Protein AF-A0A9C8Q0N8-F1 (afdb_monomer_lite)

Sequence (75 aa):
PAAIPKTVKQQIKKADKISAWMEATQIAGFSHAESSRFFGKPDPAIWEGLAIVLRPPTETRVAFTERHNDLLREL

Secondary structure (DSSP, 8-state):
-PPPPHHHHHHHHHHHHHHHHHHHHHTS---HHHHHHHH----HHHHTT-------HHHHHHHHHHHHHHHHHT-

Structure (mmCIF, N/CA/C/O backbone):
data_AF-A0A9C8Q0N8-F1
#
_entry.id   AF-A0A9C8Q0N8-F1
#
loop_
_atom_site.group_PDB
_atom_site.id
_atom_site.type_symbol
_atom_site.label_atom_id
_atom_site.label_alt_id
_atom_site.label_comp_id
_atom_site.label_asym_id
_atom_site.label_entity_id
_atom_site.label_seq_id
_atom_site.pdbx_PDB_ins_code
_atom_site.Cartn_x
_atom_site.Cartn_y
_atom_site.Cartn_z
_atom_site.occupancy
_atom_site.B_iso_or_equiv
_atom_site.auth_seq_id
_atom_site.auth_comp_id
_atom_site.auth_asym_id
_atom_site.auth_atom_id
_atom_site.pdbx_PDB_model_num
ATOM 1 N N . PRO A 1 1 ? -14.276 17.794 16.953 1.00 57.19 1 PRO A N 1
ATOM 2 C CA . PRO A 1 1 ? -14.158 16.539 16.166 1.00 57.19 1 PRO A CA 1
ATOM 3 C C . PRO A 1 1 ? -13.668 15.374 17.042 1.00 57.19 1 PRO A C 1
ATOM 5 O O . PRO A 1 1 ? -12.875 15.607 17.951 1.00 57.19 1 PRO A O 1
ATOM 8 N N . ALA A 1 2 ? -14.145 14.147 16.797 1.00 78.44 2 ALA A N 1
ATOM 9 C CA . ALA A 1 2 ? -13.709 12.965 17.545 1.00 78.44 2 ALA A CA 1
ATOM 10 C C . ALA A 1 2 ? -12.237 12.640 17.233 1.00 78.44 2 ALA A C 1
ATOM 12 O O . ALA A 1 2 ? -11.836 12.601 16.070 1.00 78.44 2 ALA A O 1
ATOM 13 N N . ALA A 1 3 ? -11.424 12.440 18.270 1.00 83.56 3 ALA A N 1
ATOM 14 C CA . ALA A 1 3 ? -10.020 12.079 18.117 1.00 83.56 3 ALA A CA 1
ATOM 15 C C . ALA A 1 3 ? -9.873 10.553 18.066 1.00 83.56 3 ALA A 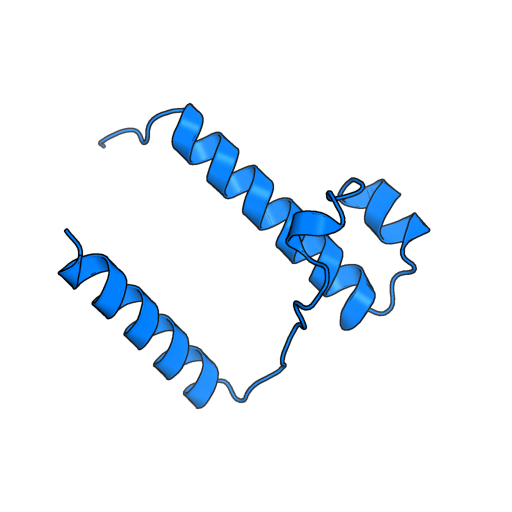C 1
ATOM 17 O O . ALA A 1 3 ? -10.365 9.848 18.945 1.00 83.56 3 ALA A O 1
ATOM 18 N N . ILE A 1 4 ? -9.165 10.046 17.056 1.00 89.12 4 ILE A N 1
ATOM 19 C CA . ILE A 1 4 ? -8.827 8.621 16.953 1.00 89.12 4 ILE A CA 1
ATOM 20 C C . ILE A 1 4 ? -7.882 8.247 18.115 1.00 89.12 4 ILE A C 1
ATOM 22 O O . ILE A 1 4 ? -6.961 9.023 18.407 1.00 89.12 4 ILE A O 1
ATOM 26 N N . PRO A 1 5 ? -8.042 7.071 18.759 1.00 95.12 5 PRO A N 1
ATOM 27 C CA . PRO A 1 5 ? -7.106 6.601 19.776 1.00 95.12 5 PRO A CA 1
ATOM 28 C C . PRO A 1 5 ? -5.649 6.632 19.291 1.00 95.12 5 PRO A C 1
ATOM 30 O O . PRO A 1 5 ? -5.339 6.253 18.158 1.00 95.12 5 PRO A O 1
ATOM 33 N N . LYS A 1 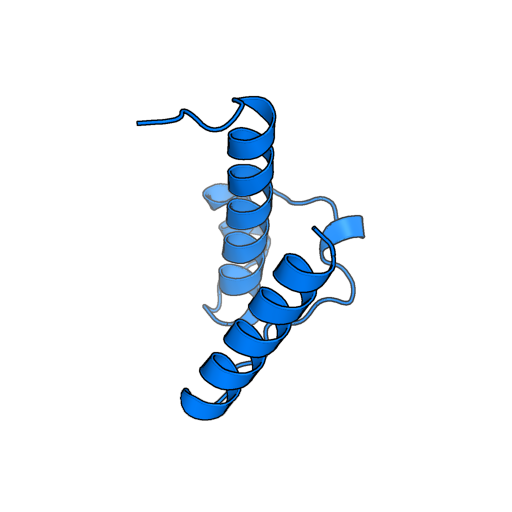6 ? -4.725 7.057 20.164 1.00 94.94 6 LYS A N 1
ATOM 34 C CA . LYS A 1 6 ? -3.294 7.196 19.823 1.00 94.94 6 LYS A CA 1
ATOM 35 C C . LYS A 1 6 ? -2.688 5.892 19.300 1.00 94.94 6 LYS A C 1
ATOM 37 O O . LYS A 1 6 ? -1.888 5.930 18.369 1.00 94.94 6 LYS A O 1
ATOM 42 N N . THR A 1 7 ? -3.094 4.762 19.872 1.00 95.94 7 THR A N 1
ATOM 43 C CA . THR A 1 7 ? -2.647 3.420 19.482 1.00 95.94 7 THR A CA 1
ATOM 44 C C . THR A 1 7 ? -3.029 3.101 18.039 1.00 95.94 7 THR A C 1
ATOM 46 O O . THR A 1 7 ? -2.172 2.709 17.254 1.00 95.94 7 THR A O 1
ATOM 49 N N . VAL A 1 8 ? -4.279 3.364 17.651 1.00 95.12 8 VAL A N 1
ATOM 50 C CA . VAL A 1 8 ? -4.764 3.168 16.276 1.00 95.12 8 VAL A CA 1
ATOM 51 C C . VAL A 1 8 ? -3.982 4.050 15.303 1.00 95.12 8 VAL A C 1
ATOM 53 O O . VAL A 1 8 ? -3.468 3.559 14.300 1.00 95.12 8 VAL A O 1
ATOM 56 N N . LYS A 1 9 ? -3.793 5.335 15.632 1.00 94.81 9 LYS A N 1
ATOM 57 C CA . LYS A 1 9 ? -2.998 6.258 14.805 1.00 94.81 9 LYS A CA 1
ATOM 58 C C . LYS A 1 9 ? -1.559 5.765 14.597 1.00 94.81 9 LYS A C 1
ATOM 60 O O . LYS A 1 9 ? -1.019 5.884 13.499 1.00 94.81 9 LYS A O 1
ATOM 65 N N . GLN A 1 10 ? -0.933 5.215 15.638 1.00 95.75 10 GLN A N 1
ATOM 66 C CA . GLN A 1 10 ? 0.416 4.652 15.553 1.00 95.75 10 GLN A CA 1
ATOM 67 C C . GLN A 1 10 ? 0.469 3.411 14.655 1.00 95.75 10 GLN A C 1
ATOM 69 O O . GLN A 1 10 ? 1.386 3.307 13.842 1.00 95.75 10 GLN A O 1
ATOM 74 N N . GLN A 1 11 ? -0.514 2.508 14.751 1.00 95.50 11 GLN A N 1
ATOM 75 C CA . GLN A 1 11 ? -0.575 1.321 13.890 1.00 95.50 11 GLN A CA 1
ATOM 76 C C . GLN A 1 11 ? -0.770 1.694 12.418 1.00 95.50 11 GLN A C 1
ATOM 78 O O . GLN A 1 11 ? -0.050 1.178 11.566 1.00 95.50 11 GLN A O 1
ATOM 83 N N . ILE A 1 12 ? -1.645 2.663 12.123 1.00 95.62 12 ILE A N 1
ATOM 84 C CA . ILE A 1 12 ? -1.809 3.198 10.761 1.00 95.62 12 ILE A CA 1
ATOM 85 C C . ILE A 1 12 ? -0.470 3.727 10.241 1.00 95.62 12 ILE A C 1
ATOM 87 O O . ILE A 1 12 ? -0.063 3.394 9.131 1.00 95.62 12 ILE A O 1
ATOM 91 N N . LYS A 1 13 ? 0.267 4.500 11.054 1.00 95.25 13 LYS A N 1
ATOM 92 C CA . LYS A 1 13 ? 1.557 5.046 10.615 1.00 95.25 13 LYS A CA 1
ATOM 93 C C . LYS A 1 13 ? 2.631 3.970 10.423 1.00 95.25 13 LYS A C 1
ATOM 95 O O . LYS A 1 13 ? 3.495 4.126 9.563 1.00 95.25 13 LYS A O 1
ATOM 100 N N . LYS A 1 14 ? 2.589 2.886 11.203 1.00 95.00 14 LYS A N 1
ATOM 101 C CA . LYS A 1 14 ? 3.472 1.728 11.013 1.00 95.00 14 LYS A CA 1
ATOM 102 C C . LYS A 1 14 ? 3.175 1.029 9.682 1.00 95.00 14 LYS A C 1
ATOM 104 O O . LYS A 1 14 ? 4.116 0.768 8.940 1.00 95.00 14 LYS A O 1
ATOM 109 N N . ALA A 1 15 ? 1.902 0.779 9.373 1.00 95.31 15 ALA A N 1
ATOM 110 C CA . ALA A 1 15 ? 1.484 0.171 8.109 1.00 95.31 15 ALA A CA 1
ATOM 111 C C . ALA A 1 15 ? 1.872 1.036 6.894 1.00 95.31 15 ALA A C 1
ATOM 113 O O . ALA A 1 15 ? 2.470 0.530 5.952 1.00 95.31 15 ALA A O 1
ATOM 114 N N . ASP A 1 16 ? 1.636 2.349 6.965 1.00 96.50 16 ASP A N 1
ATOM 115 C CA . ASP A 1 16 ? 2.040 3.331 5.945 1.00 96.50 16 ASP A CA 1
ATOM 116 C C . ASP A 1 16 ? 3.551 3.288 5.655 1.00 96.50 16 ASP A C 1
ATOM 118 O O . ASP A 1 16 ? 3.981 3.242 4.506 1.00 96.50 16 ASP A O 1
ATOM 122 N N . LYS A 1 17 ? 4.375 3.210 6.705 1.00 96.44 17 LYS A N 1
ATOM 123 C CA . LYS A 1 17 ? 5.835 3.118 6.574 1.00 96.44 17 LYS A CA 1
ATOM 124 C C . LYS A 1 17 ? 6.290 1.807 5.917 1.00 96.44 17 LYS A C 1
ATOM 126 O O . LYS A 1 17 ? 7.255 1.822 5.157 1.00 96.44 17 LYS A O 1
ATOM 131 N N . ILE A 1 18 ? 5.599 0.696 6.186 1.00 96.50 18 ILE A N 1
ATOM 132 C CA . ILE A 1 18 ? 5.851 -0.594 5.524 1.00 96.50 18 ILE A CA 1
ATOM 133 C C . ILE A 1 18 ? 5.468 -0.512 4.038 1.00 96.50 18 ILE A C 1
ATOM 135 O O . ILE A 1 18 ? 6.276 -0.911 3.202 1.00 96.50 18 ILE A O 1
ATOM 139 N N . SER A 1 19 ? 4.303 0.066 3.707 1.00 96.56 19 SER A N 1
ATOM 140 C CA . SER A 1 19 ? 3.877 0.292 2.311 1.00 96.56 19 SER A CA 1
ATOM 141 C C . SER A 1 19 ? 4.914 1.105 1.540 1.00 96.56 19 SER A C 1
ATOM 143 O O . SER A 1 19 ? 5.395 0.661 0.503 1.00 96.56 19 SER A O 1
ATOM 145 N N . ALA A 1 20 ? 5.361 2.233 2.101 1.00 97.56 20 ALA A N 1
ATOM 146 C CA . ALA A 1 20 ? 6.365 3.087 1.472 1.00 97.56 20 ALA A CA 1
ATOM 147 C C . ALA A 1 20 ? 7.706 2.364 1.245 1.00 97.56 20 ALA A C 1
ATOM 149 O O . ALA A 1 20 ? 8.337 2.537 0.204 1.00 97.56 20 ALA A O 1
ATOM 150 N N . TRP A 1 21 ? 8.137 1.523 2.195 1.00 98.00 21 TRP A N 1
ATOM 151 C CA . TRP A 1 21 ? 9.336 0.700 2.023 1.00 98.00 21 TRP A CA 1
ATOM 152 C C . TRP A 1 21 ? 9.185 -0.291 0.859 1.00 98.00 21 TRP A C 1
ATOM 154 O O . TRP A 1 21 ? 10.118 -0.436 0.069 1.00 98.00 21 TRP A O 1
ATOM 164 N N . MET A 1 22 ? 8.022 -0.943 0.732 1.00 97.75 22 MET A N 1
ATOM 165 C CA . MET A 1 22 ? 7.734 -1.879 -0.362 1.00 97.75 22 MET A CA 1
ATOM 166 C C . MET A 1 22 ? 7.631 -1.174 -1.715 1.00 97.75 22 MET A C 1
ATOM 168 O O . MET A 1 22 ? 8.168 -1.660 -2.703 1.00 97.75 22 MET A O 1
ATOM 172 N N . GLU A 1 23 ? 6.978 -0.016 -1.778 1.00 97.69 23 GLU A N 1
ATOM 173 C CA . GLU A 1 23 ? 6.885 0.780 -3.004 1.00 97.69 23 GLU A CA 1
ATOM 174 C C . GLU A 1 23 ? 8.278 1.213 -3.479 1.00 97.69 23 GLU A C 1
ATOM 176 O O . GLU A 1 23 ? 8.625 1.059 -4.653 1.00 97.69 23 GLU A O 1
ATOM 181 N N . ALA A 1 24 ? 9.115 1.677 -2.548 1.00 98.06 24 ALA A N 1
ATOM 182 C CA . ALA A 1 24 ? 10.476 2.084 -2.850 1.00 98.06 24 ALA A CA 1
ATOM 183 C C . ALA A 1 24 ? 11.303 0.932 -3.450 1.00 98.06 24 ALA A C 1
ATOM 185 O O . ALA A 1 24 ? 11.972 1.126 -4.466 1.00 98.06 24 ALA A O 1
ATOM 186 N N . THR A 1 25 ? 11.228 -0.268 -2.859 1.00 96.25 25 THR A N 1
ATOM 187 C CA . THR A 1 25 ? 12.008 -1.434 -3.312 1.00 96.25 25 THR A CA 1
ATOM 188 C C . THR A 1 25 ? 11.450 -2.119 -4.556 1.00 96.25 25 THR A C 1
ATOM 190 O O . THR A 1 25 ? 12.232 -2.633 -5.351 1.00 96.25 25 THR A O 1
ATOM 193 N N . GLN A 1 26 ? 10.127 -2.154 -4.741 1.00 96.81 26 GLN A N 1
ATOM 194 C CA . GLN A 1 26 ? 9.504 -2.946 -5.807 1.00 96.81 26 GLN A CA 1
ATOM 195 C C . GLN A 1 26 ? 9.198 -2.141 -7.072 1.00 96.81 26 GLN A C 1
ATOM 197 O O . GLN A 1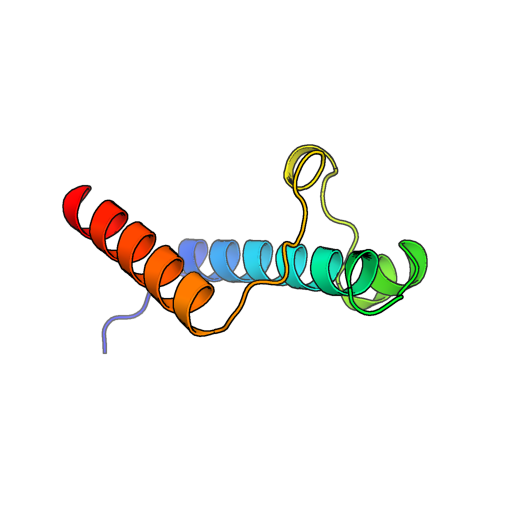 26 ? 9.274 -2.698 -8.164 1.00 96.81 26 GLN A O 1
ATOM 202 N N . ILE A 1 27 ? 8.853 -0.852 -6.951 1.00 97.06 27 ILE A N 1
ATOM 203 C CA . ILE A 1 27 ? 8.389 -0.053 -8.102 1.00 97.06 27 ILE A CA 1
ATOM 204 C C . ILE A 1 27 ? 9.159 1.252 -8.323 1.00 97.06 27 ILE A C 1
ATOM 206 O O . ILE A 1 27 ? 9.147 1.761 -9.440 1.00 97.06 27 ILE A O 1
ATOM 210 N N . ALA A 1 28 ? 9.855 1.787 -7.313 1.00 97.06 28 ALA A N 1
ATOM 211 C CA . ALA A 1 28 ? 10.628 3.028 -7.455 1.00 97.06 28 ALA A CA 1
ATOM 212 C C . ALA A 1 28 ? 12.138 2.813 -7.680 1.00 97.06 28 ALA A C 1
ATOM 214 O O . ALA A 1 28 ? 12.872 3.784 -7.847 1.00 97.06 28 ALA A O 1
ATOM 215 N N . GLY A 1 29 ? 12.609 1.561 -7.684 1.00 96.69 29 GLY A N 1
ATOM 216 C CA . GLY A 1 29 ? 13.993 1.211 -8.022 1.00 96.69 29 GLY A CA 1
ATOM 217 C C . GLY A 1 29 ? 15.026 1.435 -6.911 1.00 96.69 29 GLY A C 1
ATOM 218 O O . GLY A 1 29 ? 16.221 1.414 -7.193 1.00 96.69 29 GLY A O 1
ATOM 219 N N . PHE A 1 30 ? 14.602 1.637 -5.661 1.00 98.19 30 PHE A N 1
ATOM 220 C CA . PHE A 1 30 ? 15.522 1.752 -4.528 1.00 98.19 30 PHE A CA 1
ATOM 221 C C . PHE A 1 30 ? 16.056 0.372 -4.142 1.00 98.19 30 PHE A C 1
ATOM 223 O O . PHE A 1 30 ? 15.332 -0.627 -4.155 1.00 98.19 30 PHE A O 1
ATOM 230 N N . SER A 1 31 ? 17.310 0.309 -3.698 1.00 97.56 31 SER A N 1
ATOM 231 C CA . SER A 1 31 ? 17.812 -0.898 -3.044 1.00 97.56 31 SER A CA 1
ATOM 232 C C . SER A 1 31 ? 17.146 -1.109 -1.679 1.00 97.56 31 SER A C 1
ATOM 234 O O . SER A 1 31 ? 16.679 -0.177 -1.020 1.00 97.56 31 SER A O 1
ATOM 236 N N . HIS A 1 32 ? 17.185 -2.346 -1.179 1.00 95.44 32 HIS A N 1
ATOM 237 C CA . HIS A 1 32 ? 16.713 -2.653 0.175 1.00 95.44 32 HIS A CA 1
ATOM 238 C C . HIS A 1 32 ? 17.452 -1.840 1.249 1.00 95.44 32 HIS A C 1
ATOM 240 O O . HIS A 1 32 ? 16.854 -1.468 2.262 1.00 95.44 32 HIS A O 1
ATOM 246 N N . ALA A 1 33 ? 18.742 -1.555 1.044 1.00 97.31 33 ALA A N 1
ATOM 247 C CA . ALA A 1 33 ? 19.548 -0.774 1.976 1.00 97.31 33 ALA A CA 1
ATOM 248 C C . ALA A 1 33 ? 19.098 0.695 2.015 1.00 97.31 33 ALA A C 1
ATOM 250 O O . ALA A 1 33 ? 18.904 1.248 3.100 1.00 97.31 33 ALA A O 1
ATOM 251 N N . GLU A 1 34 ? 18.864 1.307 0.852 1.00 97.50 34 GLU A N 1
ATOM 252 C CA . GLU A 1 34 ? 18.366 2.683 0.749 1.00 97.50 34 GLU A CA 1
ATOM 253 C C . GLU A 1 34 ? 16.960 2.815 1.331 1.00 97.50 34 GLU A C 1
ATOM 255 O O . GLU A 1 34 ? 16.734 3.661 2.199 1.00 97.50 34 GLU A O 1
ATOM 260 N N . SER A 1 35 ? 16.035 1.929 0.952 1.00 97.38 35 SER A N 1
ATOM 261 C CA . SER A 1 35 ? 14.680 1.927 1.512 1.00 97.38 35 SER A CA 1
ATOM 262 C C . SER A 1 35 ? 14.699 1.738 3.025 1.00 97.38 35 SER A C 1
ATOM 264 O O . SER A 1 35 ? 13.981 2.432 3.740 1.00 97.38 35 SER A O 1
ATOM 266 N N . SER A 1 36 ? 15.568 0.867 3.550 1.00 96.50 36 SER A N 1
ATOM 267 C CA . SER A 1 36 ? 15.698 0.669 5.000 1.00 96.50 36 SER A CA 1
ATOM 268 C C . SER A 1 36 ? 16.265 1.897 5.717 1.00 96.50 36 SER A C 1
ATOM 270 O O . SER A 1 36 ? 15.916 2.142 6.871 1.00 96.50 36 SER A O 1
ATOM 272 N N . ARG A 1 37 ? 17.104 2.698 5.051 1.00 96.88 37 ARG A N 1
ATOM 273 C CA . ARG A 1 37 ? 17.621 3.962 5.593 1.00 96.88 37 ARG A CA 1
ATOM 274 C C . ARG A 1 37 ? 16.533 5.036 5.675 1.00 96.88 37 ARG A C 1
ATOM 276 O O . ARG A 1 37 ? 16.475 5.744 6.676 1.00 96.88 37 ARG A O 1
ATOM 283 N N . PHE A 1 38 ? 15.676 5.155 4.660 1.00 96.06 38 PHE A N 1
ATOM 284 C CA . PHE A 1 38 ? 14.616 6.173 4.624 1.00 96.06 38 PHE A CA 1
ATOM 285 C C . PHE A 1 38 ? 13.362 5.766 5.409 1.00 96.06 38 PHE A C 1
ATOM 287 O O . PHE A 1 38 ? 12.808 6.560 6.170 1.00 96.06 38 PHE A O 1
ATOM 294 N N . PHE A 1 39 ? 12.934 4.513 5.267 1.00 95.75 39 PHE A N 1
ATOM 295 C CA . PHE A 1 39 ? 11.660 3.999 5.774 1.00 95.75 39 PHE A CA 1
ATOM 296 C C . PHE A 1 39 ? 11.830 2.952 6.876 1.00 95.75 39 PHE A C 1
ATOM 298 O O . PHE A 1 39 ? 10.845 2.378 7.322 1.00 95.75 39 PHE A O 1
ATOM 305 N N . GLY A 1 40 ? 13.041 2.724 7.390 1.00 94.00 40 GLY A N 1
ATOM 306 C CA . GLY A 1 40 ? 13.301 1.659 8.363 1.00 94.00 40 GLY A CA 1
ATOM 307 C C . GLY A 1 40 ? 13.195 0.264 7.743 1.00 94.00 40 GLY A C 1
ATOM 308 O O . GLY A 1 40 ? 12.631 0.084 6.671 1.00 94.00 40 GLY A O 1
ATOM 309 N N . LYS A 1 41 ? 13.747 -0.743 8.422 1.00 94.06 41 LYS A N 1
ATOM 310 C CA . LYS A 1 41 ? 13.655 -2.138 7.980 1.00 94.06 41 LYS A CA 1
ATOM 311 C C . LYS A 1 41 ? 12.379 -2.776 8.551 1.00 94.06 41 LYS A C 1
ATOM 313 O O . LYS A 1 41 ? 12.320 -2.948 9.772 1.00 94.06 41 LYS A O 1
ATOM 318 N N . PRO A 1 42 ? 11.363 -3.096 7.730 1.00 94.50 42 PRO A N 1
ATOM 319 C CA . PRO A 1 42 ? 10.193 -3.823 8.201 1.00 94.50 42 PRO A CA 1
ATOM 320 C C . PRO A 1 42 ? 10.548 -5.279 8.528 1.00 94.50 42 PRO A C 1
ATOM 322 O O . PRO A 1 42 ? 11.514 -5.832 7.996 1.00 94.50 42 PRO A O 1
ATOM 325 N N . ASP A 1 43 ? 9.760 -5.895 9.407 1.00 94.50 43 ASP A N 1
ATOM 326 C CA . ASP A 1 43 ? 9.853 -7.328 9.696 1.00 94.50 43 ASP A CA 1
ATOM 327 C C . ASP A 1 43 ? 9.484 -8.128 8.430 1.00 94.50 43 ASP A C 1
ATOM 329 O O . ASP A 1 43 ? 8.384 -7.912 7.906 1.00 94.50 43 ASP A O 1
ATOM 333 N N . PRO A 1 44 ? 10.369 -9.013 7.922 1.00 92.38 44 PRO A N 1
ATOM 334 C CA . PRO A 1 44 ? 10.079 -9.890 6.789 1.00 92.38 44 PRO A CA 1
ATOM 335 C C . PRO A 1 44 ? 8.739 -10.609 6.893 1.00 92.38 44 PRO A C 1
ATOM 337 O O . PRO A 1 44 ? 8.009 -10.640 5.909 1.00 92.38 44 PRO A O 1
ATOM 340 N N . ALA A 1 45 ? 8.339 -11.048 8.090 1.00 94.19 45 ALA A N 1
ATOM 341 C CA . ALA A 1 45 ? 7.083 -11.769 8.291 1.00 94.19 45 ALA A CA 1
ATOM 342 C C . ALA A 1 45 ? 5.821 -10.973 7.895 1.00 94.19 45 ALA A C 1
ATOM 344 O O . ALA A 1 45 ? 4.747 -11.554 7.766 1.00 94.19 45 ALA A O 1
ATOM 345 N N . ILE A 1 46 ? 5.924 -9.646 7.732 1.00 90.12 46 ILE A N 1
ATOM 346 C CA . ILE A 1 46 ? 4.794 -8.778 7.374 1.00 90.12 46 ILE A CA 1
ATOM 347 C C . ILE A 1 46 ? 4.677 -8.564 5.860 1.00 90.12 46 ILE A C 1
ATOM 349 O O . ILE A 1 46 ? 3.570 -8.358 5.367 1.00 90.12 46 ILE A O 1
ATOM 353 N N . TRP A 1 47 ? 5.791 -8.555 5.126 1.00 90.69 47 TRP A N 1
ATOM 354 C CA . TRP A 1 47 ? 5.800 -8.197 3.701 1.00 90.69 47 TRP A CA 1
ATOM 355 C C . TRP A 1 47 ? 6.218 -9.342 2.784 1.00 90.69 47 TRP A C 1
ATOM 357 O O . TRP A 1 47 ? 5.963 -9.278 1.583 1.00 90.69 47 TRP A O 1
ATOM 367 N N . GLU A 1 48 ? 6.856 -10.382 3.314 1.00 91.25 48 GLU A N 1
ATOM 368 C CA . GLU A 1 48 ? 7.252 -11.546 2.536 1.00 91.25 48 GLU A CA 1
ATOM 369 C C . GLU A 1 48 ? 6.008 -12.233 1.953 1.00 91.25 48 GLU A C 1
ATOM 371 O O . GLU A 1 48 ? 5.025 -12.491 2.645 1.00 91.25 48 GLU A O 1
ATOM 376 N N . GLY A 1 49 ? 6.021 -12.456 0.638 1.00 91.00 49 GLY A N 1
ATOM 377 C CA . GLY A 1 49 ? 4.860 -12.940 -0.115 1.00 91.00 49 GLY A CA 1
ATOM 378 C C . GLY A 1 49 ? 3.878 -11.853 -0.573 1.00 91.00 49 GLY A C 1
ATOM 379 O O . GLY A 1 49 ? 2.988 -12.155 -1.366 1.00 91.00 49 GLY A O 1
ATOM 380 N N . LEU A 1 50 ? 4.045 -10.593 -0.152 1.00 93.19 50 LEU A N 1
ATOM 381 C CA . LEU A 1 50 ? 3.275 -9.462 -0.673 1.00 93.19 50 LEU A CA 1
ATOM 382 C C . LEU A 1 50 ? 3.998 -8.793 -1.851 1.00 93.19 50 LEU A C 1
ATOM 384 O O . LEU A 1 50 ? 5.201 -8.525 -1.808 1.00 93.19 50 LEU A O 1
ATOM 388 N N . ALA A 1 51 ? 3.233 -8.452 -2.885 1.00 94.31 51 ALA A N 1
ATOM 389 C CA . ALA A 1 51 ? 3.720 -7.737 -4.059 1.00 94.31 51 ALA A CA 1
ATOM 390 C C . ALA A 1 51 ? 2.866 -6.496 -4.338 1.00 94.31 51 ALA A C 1
ATOM 392 O O . ALA A 1 51 ? 1.637 -6.534 -4.240 1.00 94.31 51 ALA A O 1
ATOM 393 N N . ILE A 1 52 ? 3.520 -5.400 -4.721 1.00 94.88 52 ILE A N 1
ATOM 394 C CA . ILE A 1 52 ? 2.854 -4.203 -5.225 1.00 94.88 52 ILE A CA 1
ATOM 395 C C . ILE A 1 52 ? 2.448 -4.459 -6.674 1.00 94.88 52 ILE A C 1
ATOM 397 O O . ILE A 1 52 ? 3.290 -4.617 -7.557 1.00 94.88 52 ILE A O 1
ATOM 401 N N . VAL A 1 53 ? 1.140 -4.486 -6.922 1.00 94.19 53 VAL A N 1
ATOM 402 C CA . VAL A 1 53 ? 0.578 -4.685 -8.261 1.00 94.19 53 VAL A CA 1
ATOM 403 C C . VAL A 1 53 ? 0.073 -3.352 -8.798 1.00 94.19 53 VAL A C 1
ATOM 405 O O . VAL A 1 53 ? -0.884 -2.779 -8.271 1.00 94.19 53 VAL A O 1
ATOM 408 N N . LEU A 1 54 ? 0.701 -2.870 -9.870 1.00 95.12 54 LEU A N 1
ATOM 409 C CA . LEU A 1 54 ? 0.229 -1.696 -10.598 1.00 95.12 54 LEU A CA 1
ATOM 410 C C . LEU A 1 54 ? -0.998 -2.081 -11.426 1.00 95.12 54 LEU A C 1
ATOM 412 O O . LEU A 1 54 ? -0.936 -2.983 -12.258 1.00 95.12 54 LEU A O 1
ATOM 416 N N . ARG A 1 55 ? -2.116 -1.394 -11.189 1.00 96.25 55 ARG A N 1
ATOM 417 C CA . ARG A 1 55 ? -3.395 -1.646 -11.861 1.00 96.25 55 ARG A CA 1
ATOM 418 C C . ARG A 1 55 ? -3.925 -0.371 -12.510 1.00 96.25 55 ARG A C 1
ATOM 420 O O . ARG A 1 55 ? -3.669 0.719 -11.989 1.00 96.25 55 ARG A O 1
ATOM 427 N N . PRO A 1 56 ? -4.713 -0.477 -13.594 1.00 98.19 56 PRO A N 1
ATOM 428 C CA . PRO A 1 56 ? -5.438 0.656 -14.149 1.00 98.19 56 PRO A CA 1
ATOM 429 C C . PRO A 1 56 ? -6.258 1.407 -13.080 1.00 98.19 56 PRO A C 1
ATOM 431 O O . PRO A 1 56 ? -6.754 0.791 -12.126 1.00 98.19 56 PRO A O 1
ATOM 434 N N . PRO A 1 57 ? -6.467 2.729 -13.228 1.00 97.88 57 PRO A N 1
ATOM 435 C CA . PRO A 1 57 ? -7.175 3.530 -12.227 1.00 97.88 57 PRO A CA 1
ATOM 436 C C . PRO A 1 57 ? -8.582 3.017 -11.897 1.00 97.88 57 PRO A C 1
ATOM 438 O O . PRO A 1 57 ? -8.995 3.047 -10.738 1.00 97.88 57 PRO A O 1
ATOM 441 N N . THR A 1 58 ? -9.313 2.526 -12.901 1.00 98.38 58 THR A N 1
ATOM 442 C CA . THR A 1 58 ? -10.665 1.981 -12.718 1.00 98.38 58 THR A CA 1
ATOM 443 C C . THR A 1 58 ? -10.653 0.735 -11.834 1.00 98.38 58 THR A C 1
ATOM 445 O O . THR A 1 58 ? -11.428 0.667 -10.885 1.00 98.38 58 THR A O 1
ATOM 448 N N . GLU A 1 59 ? -9.740 -0.206 -12.081 1.00 98.19 59 GLU A N 1
ATOM 449 C CA . GLU A 1 59 ? -9.616 -1.435 -11.286 1.00 98.19 59 GLU A CA 1
ATOM 450 C C . GLU A 1 59 ? -9.196 -1.140 -9.844 1.00 98.19 59 GLU A C 1
ATOM 452 O O . GLU A 1 59 ? -9.765 -1.685 -8.900 1.00 98.19 59 GLU A O 1
ATOM 457 N N . THR A 1 60 ? -8.239 -0.223 -9.658 1.00 97.69 60 THR A N 1
ATOM 458 C CA . THR A 1 60 ? -7.802 0.200 -8.320 1.00 97.69 60 THR A CA 1
ATOM 459 C C . THR A 1 60 ? -8.952 0.825 -7.531 1.00 97.69 60 THR A C 1
ATOM 461 O O . THR A 1 60 ? -9.126 0.512 -6.353 1.00 97.69 60 THR A O 1
ATOM 464 N N . ARG A 1 61 ? -9.765 1.675 -8.176 1.00 98.25 61 ARG A N 1
ATOM 465 C CA . ARG A 1 61 ? -10.937 2.297 -7.545 1.00 98.25 61 ARG A CA 1
ATOM 466 C C . ARG A 1 61 ? -11.951 1.250 -7.096 1.00 98.25 61 ARG A C 1
ATOM 468 O O . ARG A 1 61 ? -12.394 1.309 -5.955 1.00 98.25 61 ARG A O 1
ATOM 475 N N . VAL A 1 62 ? -12.298 0.312 -7.977 1.00 98.44 62 VAL A N 1
ATOM 476 C CA . VAL A 1 62 ? -13.264 -0.753 -7.670 1.00 98.44 62 VAL A CA 1
ATOM 477 C C . VAL A 1 62 ? -12.785 -1.570 -6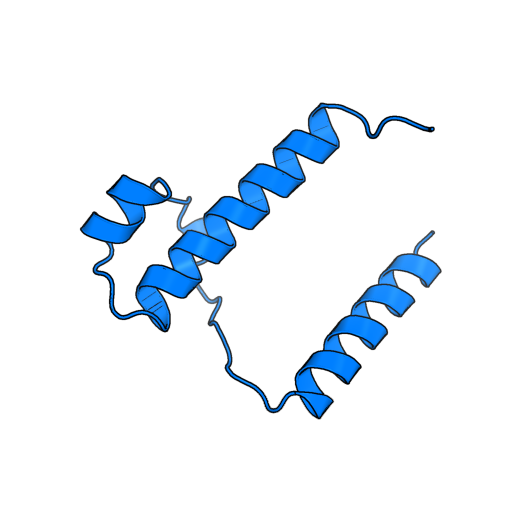.472 1.00 98.44 62 VAL A C 1
ATOM 479 O O . VAL A 1 62 ? -13.489 -1.625 -5.467 1.00 98.44 62 VAL A O 1
ATOM 482 N N . ALA A 1 63 ? -11.550 -2.077 -6.512 1.00 97.69 63 ALA A N 1
ATOM 483 C CA . ALA A 1 63 ? -11.006 -2.902 -5.435 1.00 97.69 63 ALA A CA 1
ATOM 484 C C . ALA A 1 63 ? -10.927 -2.163 -4.085 1.00 97.69 63 ALA A C 1
ATOM 486 O O . ALA A 1 63 ? -11.177 -2.749 -3.032 1.00 97.69 63 ALA A O 1
ATOM 487 N N . PHE A 1 64 ? -10.586 -0.868 -4.095 1.00 97.62 64 PHE A N 1
ATOM 488 C CA . PHE A 1 64 ? -10.577 -0.054 -2.878 1.00 97.62 64 PHE A CA 1
ATOM 489 C C . PHE A 1 64 ? -11.984 0.090 -2.286 1.00 97.62 64 PHE A C 1
ATOM 491 O O . PHE A 1 64 ? -12.17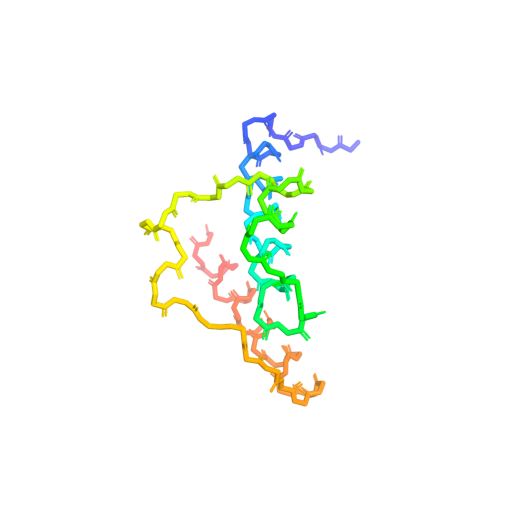7 -0.120 -1.088 1.00 97.62 64 PHE A O 1
ATOM 498 N N . THR A 1 65 ? -12.969 0.442 -3.118 1.00 98.31 65 THR A N 1
ATOM 499 C CA . THR A 1 65 ? -14.354 0.630 -2.675 1.00 98.31 65 THR A CA 1
ATOM 500 C C . THR A 1 65 ? -14.975 -0.678 -2.189 1.00 98.31 65 THR A C 1
ATOM 502 O O . THR A 1 65 ? -15.673 -0.666 -1.179 1.00 98.31 65 THR A O 1
ATOM 505 N N . GLU A 1 66 ? -14.692 -1.804 -2.842 1.00 98.44 66 GLU A N 1
ATOM 506 C CA . GLU A 1 66 ? -15.121 -3.132 -2.388 1.00 98.44 66 GLU A CA 1
ATOM 507 C C . GLU A 1 66 ? -14.571 -3.444 -0.998 1.00 98.44 66 GLU A C 1
ATOM 509 O O . GLU A 1 66 ? -15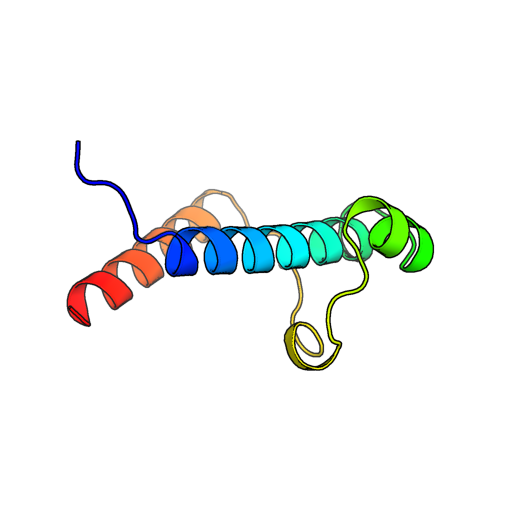.354 -3.667 -0.075 1.00 98.44 66 GLU A O 1
ATOM 514 N N . ARG A 1 67 ? -13.249 -3.331 -0.800 1.00 97.88 67 ARG A N 1
ATOM 515 C CA . ARG A 1 67 ? -12.642 -3.598 0.510 1.00 97.88 67 ARG A CA 1
ATOM 516 C C . ARG A 1 67 ? -13.178 -2.670 1.598 1.00 97.88 67 ARG A C 1
ATOM 518 O O . ARG A 1 67 ? -13.372 -3.099 2.733 1.00 97.88 67 ARG A O 1
ATOM 525 N N . HIS A 1 68 ? -13.405 -1.402 1.267 1.00 98.25 68 HIS A N 1
ATOM 526 C CA . HIS A 1 68 ? -14.006 -0.444 2.189 1.00 98.25 68 HIS A CA 1
ATOM 527 C C . HIS A 1 68 ? -15.425 -0.858 2.600 1.00 98.25 68 HIS A C 1
ATOM 529 O O . HIS A 1 68 ? -15.739 -0.864 3.788 1.00 98.25 68 HIS A O 1
ATOM 535 N N . ASN A 1 69 ? -16.262 -1.238 1.632 1.00 98.38 69 ASN A N 1
ATOM 536 C CA . ASN A 1 69 ? -17.623 -1.692 1.895 1.00 98.38 69 ASN A CA 1
ATOM 537 C C . ASN A 1 69 ? -17.645 -2.987 2.714 1.00 98.38 69 ASN A C 1
ATOM 539 O O . ASN A 1 69 ? -18.486 -3.115 3.597 1.00 98.38 69 ASN A O 1
ATOM 543 N N . ASP A 1 70 ? -16.729 -3.922 2.459 1.00 98.44 70 ASP A N 1
ATOM 544 C CA . ASP A 1 70 ? -16.612 -5.156 3.243 1.00 98.44 70 ASP A CA 1
ATOM 545 C C . ASP A 1 70 ? -16.336 -4.849 4.718 1.00 98.44 70 ASP A C 1
ATOM 547 O O . ASP A 1 70 ? -17.072 -5.311 5.583 1.00 98.44 70 ASP A O 1
ATOM 551 N N . LEU A 1 71 ? -15.366 -3.973 4.998 1.00 97.44 71 LEU A N 1
ATOM 552 C CA . LEU A 1 71 ? -15.053 -3.542 6.364 1.00 97.44 71 LEU A CA 1
ATOM 553 C C . LEU A 1 71 ? -16.223 -2.823 7.047 1.00 97.44 71 LEU A C 1
ATOM 555 O O . LEU A 1 71 ? -16.419 -2.987 8.244 1.00 97.44 71 LEU A O 1
ATOM 559 N N . LEU A 1 72 ? -17.006 -2.029 6.308 1.00 97.56 72 LEU A N 1
ATOM 560 C CA . LEU A 1 72 ? -18.202 -1.384 6.859 1.00 97.56 72 LEU A CA 1
ATOM 561 C C . LEU A 1 72 ? -19.304 -2.384 7.216 1.00 97.56 72 LEU A C 1
ATOM 563 O O . LEU A 1 72 ? -20.070 -2.113 8.133 1.00 97.56 72 LEU A O 1
ATOM 567 N N . ARG A 1 73 ? -19.404 -3.512 6.501 1.00 97.69 73 ARG A N 1
ATOM 568 C CA . ARG A 1 73 ? -20.364 -4.582 6.821 1.00 97.69 73 ARG A CA 1
ATOM 569 C C . ARG A 1 73 ? -19.932 -5.435 8.016 1.00 97.69 73 ARG A C 1
ATOM 571 O O . ARG A 1 73 ? -20.769 -6.132 8.574 1.00 97.69 73 ARG A O 1
ATOM 578 N N . GLU A 1 74 ? -18.647 -5.412 8.369 1.00 95.88 74 GLU A N 1
ATOM 579 C CA . GLU A 1 74 ? -18.097 -6.096 9.548 1.00 95.88 74 GLU A CA 1
ATOM 580 C C . GLU A 1 74 ? -18.321 -5.312 10.862 1.00 95.88 74 GLU A C 1
ATOM 582 O O . GLU A 1 74 ? -18.048 -5.851 11.936 1.00 95.88 74 GLU A O 1
ATOM 587 N N . LEU A 1 75 ? -18.794 -4.059 10.786 1.00 86.56 75 LEU A N 1
ATOM 588 C CA . LEU A 1 75 ? -19.151 -3.212 11.937 1.00 86.56 75 LEU A CA 1
ATOM 589 C C . LEU A 1 75 ? -20.576 -3.482 12.434 1.00 86.56 75 LEU A C 1
ATOM 591 O O . LEU A 1 75 ? -20.756 -3.422 13.672 1.00 86.56 75 LEU A O 1
#

pLDDT: mean 95.01, std 5.55, range [57.19, 98.44]

Foldseek 3Di:
DDDDDPVVVVVVVLVVLVVQLQCCVAPVPDPNVRSCVVSNRDDCVVCPVPHDDDDDPVVVVVVVVVVVVVVVVVD

Radius of gyration: 15.08 Å; chains: 1; bounding box: 40×30×34 Å